Protein AF-A0A7X7C3F8-F1 (afdb_monomer_lite)

Structure (mmCIF, N/CA/C/O backbone):
data_AF-A0A7X7C3F8-F1
#
_entry.id   AF-A0A7X7C3F8-F1
#
loop_
_atom_site.group_PDB
_atom_site.id
_atom_site.type_symbol
_atom_site.label_atom_id
_atom_site.label_alt_id
_atom_site.label_comp_id
_atom_site.label_asym_id
_atom_site.label_entity_id
_atom_site.label_seq_id
_atom_site.pdbx_PDB_ins_code
_atom_site.Cartn_x
_atom_site.Cartn_y
_atom_site.Cartn_z
_atom_site.occupancy
_atom_site.B_iso_or_equiv
_atom_site.auth_seq_id
_atom_site.auth_comp_id
_atom_site.auth_asym_id
_atom_site.auth_atom_id
_atom_site.pdbx_PDB_model_num
ATOM 1 N N . MET A 1 1 ? -36.197 10.578 38.673 1.00 58.97 1 MET A N 1
ATOM 2 C CA . MET A 1 1 ? -36.398 11.107 37.305 1.00 58.97 1 MET A CA 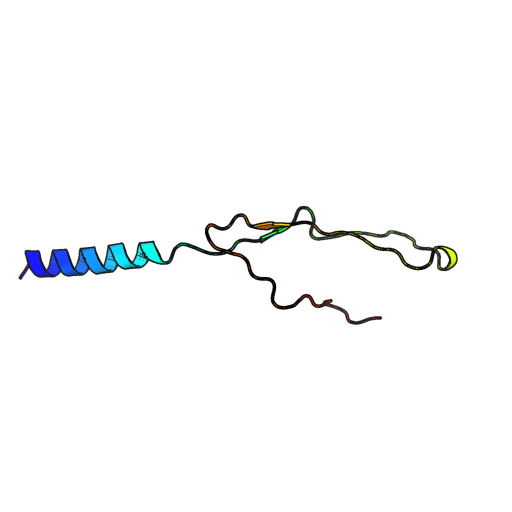1
ATOM 3 C C . MET A 1 1 ? -35.192 11.888 36.776 1.00 58.97 1 MET A C 1
ATOM 5 O O . MET A 1 1 ? -34.651 11.468 35.768 1.00 58.97 1 MET A O 1
ATOM 9 N N . LYS A 1 2 ? -34.689 12.948 37.440 1.00 59.97 2 LYS A N 1
ATOM 10 C CA . LYS A 1 2 ? -33.482 13.675 36.964 1.00 59.97 2 LYS A CA 1
ATOM 11 C C . LYS A 1 2 ? -32.201 12.821 36.957 1.00 59.97 2 LYS A C 1
ATOM 13 O O . LYS A 1 2 ? -31.483 12.811 35.970 1.00 59.97 2 LYS A O 1
ATOM 18 N N . LYS A 1 3 ? -31.952 12.048 38.025 1.00 66.69 3 LYS A N 1
ATOM 19 C CA . LYS A 1 3 ? -30.760 11.179 38.142 1.00 66.69 3 LYS A CA 1
ATOM 20 C C . LYS A 1 3 ? -30.780 10.005 37.154 1.00 66.69 3 LYS A C 1
ATOM 22 O O . LYS A 1 3 ? -29.770 9.713 36.537 1.00 66.69 3 LYS A O 1
ATOM 27 N N . THR A 1 4 ? -31.944 9.383 36.959 1.00 72.75 4 THR A N 1
ATOM 28 C CA . THR A 1 4 ? -32.132 8.284 35.997 1.00 72.75 4 THR A CA 1
ATOM 29 C C . THR A 1 4 ? -32.018 8.768 34.551 1.00 72.75 4 THR A C 1
ATOM 31 O O . THR A 1 4 ? -31.393 8.097 33.742 1.00 72.75 4 THR A O 1
ATOM 34 N N . SER A 1 5 ? -32.538 9.963 34.241 1.00 77.12 5 SER A N 1
ATOM 35 C CA . SER A 1 5 ? -32.357 10.601 32.930 1.00 77.12 5 SER A CA 1
ATOM 36 C C . SER A 1 5 ? -30.893 10.957 32.649 1.00 77.12 5 SER A C 1
ATOM 38 O O . SER A 1 5 ? -30.449 10.830 31.514 1.00 77.12 5 SER A O 1
ATOM 40 N N . LEU A 1 6 ? -30.140 11.383 33.669 1.00 80.56 6 LEU A N 1
ATOM 41 C CA . LEU A 1 6 ? -28.725 11.732 33.530 1.00 80.56 6 LEU A CA 1
ATOM 42 C C . LEU A 1 6 ? -27.847 10.491 33.316 1.00 80.56 6 LEU A C 1
ATOM 44 O O . LEU A 1 6 ? -26.953 10.518 32.479 1.00 80.56 6 LEU A O 1
ATOM 48 N N . ILE A 1 7 ? -28.144 9.390 34.015 1.00 84.00 7 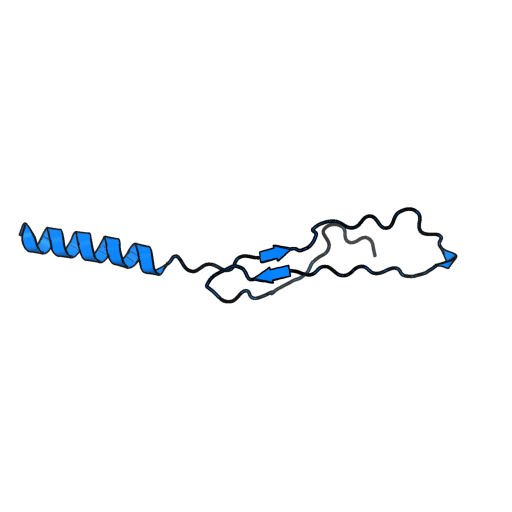ILE A N 1
ATOM 49 C CA . ILE A 1 7 ? -27.466 8.100 33.821 1.00 84.00 7 ILE A CA 1
ATOM 50 C C . ILE A 1 7 ? -27.722 7.568 32.406 1.00 84.00 7 ILE A C 1
ATOM 52 O O . ILE A 1 7 ? -26.774 7.164 31.744 1.00 84.00 7 ILE A O 1
ATOM 56 N N . LEU A 1 8 ? -28.967 7.643 31.917 1.00 84.25 8 LEU A N 1
ATOM 57 C CA . LEU A 1 8 ? -29.319 7.200 30.564 1.00 84.25 8 LEU A CA 1
ATOM 58 C C . LEU A 1 8 ? -28.555 7.993 29.486 1.00 84.25 8 LEU A C 1
ATOM 60 O O . LEU A 1 8 ? -28.010 7.414 28.548 1.00 84.25 8 LEU A O 1
ATOM 64 N N . LEU A 1 9 ? -28.459 9.317 29.651 1.00 81.75 9 LEU A N 1
ATOM 65 C CA . LEU A 1 9 ? -27.717 10.188 28.737 1.00 81.75 9 LEU A CA 1
ATOM 66 C C . LEU A 1 9 ? -26.210 9.876 28.752 1.00 81.75 9 LEU A C 1
ATOM 68 O O . LEU A 1 9 ? -25.573 9.824 27.701 1.00 81.75 9 LEU A O 1
ATOM 72 N N . PHE A 1 10 ? -25.651 9.609 29.934 1.00 81.25 10 PHE A N 1
ATOM 73 C CA . PHE A 1 10 ? -24.239 9.266 30.100 1.00 81.25 10 PHE A CA 1
ATOM 74 C C . PHE A 1 10 ? -23.902 7.895 29.490 1.00 81.25 10 PHE A C 1
ATOM 76 O O . PHE A 1 10 ? -22.867 7.745 28.844 1.00 81.25 10 PHE A O 1
ATOM 83 N N . THR A 1 11 ? -24.801 6.910 29.607 1.00 80.44 11 THR A N 1
ATOM 84 C CA . THR A 1 11 ? -24.628 5.592 28.973 1.00 80.44 11 THR A CA 1
ATOM 85 C C . THR A 1 11 ? -24.672 5.653 27.447 1.00 80.44 11 THR A C 1
ATOM 87 O O . THR A 1 11 ? -23.875 4.984 26.792 1.00 80.44 11 THR A O 1
ATOM 90 N N . VAL A 1 12 ? -25.536 6.496 26.868 1.00 80.31 12 VAL A N 1
ATOM 91 C CA . VAL A 1 12 ? -25.581 6.705 25.410 1.00 80.31 12 VAL A CA 1
ATOM 92 C C . VAL A 1 12 ? -24.285 7.363 24.923 1.00 80.31 12 VAL A C 1
ATOM 94 O O . VAL A 1 12 ? -23.717 6.937 23.920 1.00 80.31 12 VAL A O 1
ATOM 97 N N . PHE A 1 13 ? -23.754 8.334 25.669 1.00 76.31 13 PHE A N 1
ATOM 98 C CA . PHE A 1 13 ? -22.510 9.018 25.307 1.00 76.31 13 PHE A CA 1
ATOM 99 C C . PHE A 1 13 ? -21.276 8.098 25.360 1.00 76.31 13 PHE A C 1
ATOM 101 O O . PHE A 1 13 ? -20.446 8.131 24.457 1.00 76.31 13 PHE A O 1
ATOM 108 N N . ILE A 1 14 ? -21.181 7.217 26.364 1.00 76.00 14 ILE A N 1
ATOM 109 C CA . ILE A 1 14 ? -20.092 6.226 26.465 1.00 76.00 14 ILE A CA 1
ATOM 110 C C . ILE A 1 14 ? -20.149 5.215 25.313 1.00 76.00 14 ILE A C 1
ATOM 112 O O . ILE A 1 14 ? -19.110 4.859 24.759 1.00 76.00 14 ILE A O 1
ATOM 116 N N . SER A 1 15 ? -21.347 4.780 24.911 1.00 69.19 15 SER A N 1
ATOM 117 C CA . SER A 1 15 ? -21.496 3.825 23.805 1.00 69.19 15 SER A CA 1
ATOM 118 C C . SER A 1 15 ? -21.015 4.373 22.453 1.00 69.19 15 SER A C 1
ATOM 120 O O . SER A 1 15 ? -20.536 3.604 21.626 1.00 69.19 15 SER A O 1
ATOM 122 N N . ALA A 1 16 ? -21.056 5.695 22.249 1.00 66.88 16 ALA A N 1
ATOM 123 C CA . ALA A 1 16 ? -20.570 6.326 21.023 1.00 66.88 16 ALA A CA 1
ATOM 124 C C . ALA A 1 16 ? -19.035 6.275 20.881 1.00 66.88 16 ALA A C 1
ATOM 126 O O . ALA A 1 16 ? -18.527 6.249 19.764 1.00 66.88 16 ALA A O 1
ATOM 127 N N . LEU A 1 17 ? -18.291 6.215 21.993 1.00 65.81 17 LEU A N 1
ATOM 128 C CA . LEU A 1 17 ? -16.822 6.165 21.981 1.00 65.81 17 LEU A CA 1
ATOM 129 C C . LEU A 1 17 ? -16.270 4.768 21.650 1.00 65.81 17 LEU A C 1
ATOM 131 O O . LEU A 1 17 ? -15.134 4.651 21.202 1.00 65.81 17 LEU A O 1
ATOM 135 N N . ALA A 1 18 ? -17.065 3.710 21.837 1.00 64.12 18 ALA A N 1
ATOM 136 C CA . ALA A 1 18 ? -16.642 2.330 21.583 1.00 64.12 18 ALA A CA 1
ATOM 137 C C . ALA A 1 18 ? -16.521 1.982 20.083 1.00 64.12 18 ALA A C 1
ATOM 139 O O . ALA A 1 18 ? -15.904 0.977 19.742 1.00 64.12 18 ALA A O 1
ATOM 140 N N . PHE A 1 19 ? -17.072 2.809 19.188 1.00 64.06 19 PHE A N 1
ATOM 141 C CA . PHE A 1 19 ? -17.037 2.601 17.732 1.00 64.06 19 PHE A CA 1
ATOM 142 C C . PHE A 1 19 ? -15.924 3.381 17.016 1.00 64.06 19 PHE A C 1
ATOM 144 O O . PHE A 1 19 ? -15.952 3.501 15.795 1.00 64.06 19 PHE A O 1
ATOM 151 N N . ALA A 1 20 ? -14.953 3.933 17.747 1.00 70.62 20 ALA A N 1
ATOM 152 C CA . ALA A 1 20 ? -13.903 4.756 17.147 1.00 70.62 20 ALA A CA 1
ATOM 153 C C . ALA A 1 20 ? -12.818 3.952 16.403 1.00 70.62 20 ALA A C 1
ATOM 155 O O . ALA A 1 20 ? -12.059 4.554 15.647 1.00 70.62 20 ALA A O 1
ATOM 156 N N . ALA A 1 21 ? -12.754 2.627 16.594 1.00 78.81 21 ALA A N 1
ATOM 157 C CA . ALA A 1 21 ? -11.701 1.819 15.997 1.00 78.81 21 ALA A CA 1
ATOM 158 C C . ALA A 1 21 ? -11.935 1.572 14.498 1.00 78.81 21 ALA A C 1
ATOM 160 O O . ALA A 1 21 ? -12.950 0.988 14.117 1.00 78.81 21 ALA A O 1
ATOM 161 N N . GLN A 1 22 ? -10.989 1.983 13.651 1.00 88.56 22 GLN A N 1
ATOM 162 C CA . GLN A 1 22 ? -11.118 1.996 12.192 1.00 88.56 22 GLN A CA 1
ATOM 163 C C . GLN A 1 22 ? -9.776 1.662 11.513 1.00 88.56 22 GLN A C 1
ATOM 165 O O . GLN A 1 22 ? -8.732 2.176 11.924 1.00 88.56 22 GLN A O 1
ATOM 170 N N . PRO A 1 23 ? -9.750 0.807 10.470 1.00 94.56 23 PRO A N 1
ATOM 171 C CA . PRO A 1 23 ? -8.518 0.530 9.745 1.00 94.56 23 PRO A CA 1
ATOM 172 C C . PRO A 1 23 ? -8.089 1.773 8.962 1.00 94.56 23 PRO A C 1
ATOM 174 O O . PRO A 1 23 ? -8.924 2.504 8.426 1.00 94.56 23 PRO A O 1
ATOM 177 N N . SER A 1 24 ? -6.782 1.998 8.854 1.00 95.12 24 SER A N 1
ATOM 178 C CA . SER A 1 24 ? -6.233 3.142 8.120 1.00 95.12 24 SER A CA 1
ATOM 179 C C . SER A 1 24 ? -5.011 2.712 7.328 1.00 95.12 24 SER A C 1
ATOM 181 O O . SER A 1 24 ? -4.048 2.210 7.898 1.00 95.12 24 SER A O 1
ATOM 183 N N . MET A 1 25 ? -5.055 2.886 6.011 1.00 95.69 25 MET A N 1
ATOM 184 C CA . MET A 1 25 ? -3.965 2.524 5.109 1.00 95.69 25 MET A CA 1
ATOM 185 C C . MET A 1 25 ? -3.117 3.751 4.794 1.00 95.69 25 MET A C 1
ATOM 187 O O . MET A 1 25 ? -3.631 4.732 4.262 1.00 95.69 25 MET A O 1
ATOM 191 N N . GLU A 1 26 ? -1.816 3.669 5.047 1.00 97.06 26 GLU A N 1
ATOM 192 C CA . GLU A 1 26 ? -0.854 4.697 4.654 1.00 97.06 26 GLU A CA 1
ATOM 193 C C . GLU A 1 26 ? 0.185 4.095 3.707 1.00 97.06 26 GLU A C 1
ATOM 195 O O . GLU A 1 26 ? 0.938 3.203 4.098 1.00 97.06 26 GLU A O 1
ATOM 200 N N . PHE A 1 27 ? 0.214 4.560 2.457 1.00 96.56 27 PHE A N 1
ATOM 201 C CA . PHE A 1 27 ? 1.183 4.117 1.456 1.00 96.56 27 PHE A CA 1
ATOM 202 C C . PHE A 1 27 ? 2.501 4.883 1.570 1.00 96.56 27 PHE A C 1
ATOM 204 O O . PHE A 1 27 ? 2.502 6.105 1.688 1.00 96.56 27 PHE A O 1
ATOM 211 N N . THR A 1 28 ? 3.622 4.178 1.405 1.00 97.25 28 THR A N 1
ATOM 212 C CA . THR A 1 28 ? 4.953 4.799 1.294 1.00 97.25 28 THR A CA 1
ATOM 213 C C . THR A 1 28 ? 5.050 5.691 0.051 1.00 97.25 28 THR A C 1
ATOM 215 O O . THR A 1 28 ? 5.701 6.732 0.062 1.00 97.25 28 THR A O 1
ATOM 218 N N . LYS A 1 29 ? 4.390 5.282 -1.036 1.00 95.94 29 LYS A N 1
ATOM 219 C CA . LYS A 1 29 ? 4.207 6.058 -2.265 1.00 95.94 29 LYS A CA 1
ATOM 220 C C . LYS A 1 29 ? 2.901 5.631 -2.923 1.00 95.94 29 LYS A C 1
ATOM 222 O O . LYS A 1 29 ? 2.526 4.467 -2.827 1.00 95.94 29 LYS A O 1
ATOM 227 N N . THR A 1 30 ? 2.233 6.538 -3.615 1.00 93.75 30 THR A N 1
ATOM 228 C CA . THR A 1 30 ? 0.988 6.246 -4.351 1.00 93.75 30 THR A CA 1
ATOM 229 C C . THR A 1 30 ? 1.183 6.253 -5.862 1.00 93.75 30 THR A C 1
ATOM 231 O O . THR A 1 30 ? 0.289 5.859 -6.602 1.00 93.75 30 THR A O 1
ATOM 234 N N . GLU A 1 31 ? 2.363 6.664 -6.322 1.00 93.12 31 GLU A N 1
ATOM 235 C CA . GLU A 1 31 ? 2.692 6.798 -7.733 1.00 93.12 31 GLU A CA 1
ATOM 236 C C . GLU A 1 31 ? 4.081 6.227 -8.021 1.00 93.12 31 GLU A C 1
ATOM 238 O O . GLU A 1 31 ? 4.984 6.226 -7.176 1.00 93.12 31 GLU A O 1
ATOM 243 N N . HIS A 1 32 ? 4.251 5.726 -9.240 1.00 92.00 32 HIS A N 1
ATOM 244 C CA . HIS A 1 32 ? 5.548 5.376 -9.784 1.00 92.00 32 HIS A CA 1
ATOM 245 C C . HIS A 1 32 ? 5.588 5.736 -11.268 1.00 92.00 32 HIS A C 1
ATOM 247 O O . HIS A 1 32 ? 4.778 5.245 -12.049 1.00 92.00 32 HIS A O 1
ATOM 253 N N . ASN A 1 33 ? 6.551 6.572 -11.651 1.00 93.25 33 ASN A N 1
ATOM 254 C CA . ASN A 1 33 ? 6.828 6.883 -13.044 1.00 93.25 33 ASN A CA 1
ATOM 255 C C 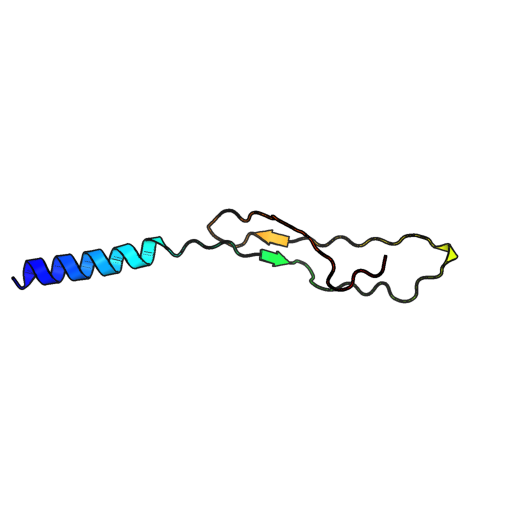. ASN A 1 33 ? 7.950 5.964 -13.537 1.00 93.25 33 ASN A C 1
ATOM 257 O O . ASN A 1 33 ? 9.084 6.072 -13.071 1.00 93.25 33 ASN A O 1
ATOM 261 N N . PHE A 1 34 ? 7.632 5.063 -14.466 1.00 91.06 34 PHE A N 1
ATOM 262 C CA . PHE A 1 34 ? 8.624 4.171 -15.067 1.00 91.06 34 PHE A CA 1
ATOM 263 C C . PHE A 1 34 ? 9.559 4.878 -16.066 1.00 91.06 34 PHE A C 1
ATOM 265 O O . PHE A 1 34 ? 10.583 4.319 -16.452 1.00 91.06 34 PHE A O 1
ATOM 272 N N . GLY A 1 35 ? 9.224 6.097 -16.491 1.00 92.19 35 GLY A N 1
ATOM 273 C CA . GLY A 1 35 ? 9.942 6.828 -17.526 1.00 92.19 35 GLY A CA 1
ATOM 274 C C . GLY A 1 35 ? 9.808 6.167 -18.898 1.00 92.19 35 GLY A C 1
ATOM 275 O O . GLY A 1 35 ? 8.774 5.595 -19.240 1.00 92.19 35 GLY A O 1
ATOM 276 N N . THR A 1 36 ? 10.868 6.260 -19.697 1.00 93.19 36 THR A N 1
ATOM 277 C CA . THR A 1 36 ? 10.931 5.626 -21.016 1.00 93.19 36 THR A CA 1
ATOM 278 C C . THR A 1 36 ? 11.345 4.168 -20.874 1.00 93.19 36 THR A C 1
ATOM 280 O O . THR A 1 36 ? 12.481 3.875 -20.500 1.00 93.19 36 THR A O 1
ATOM 283 N N . ILE A 1 37 ? 10.443 3.258 -21.233 1.00 90.38 37 ILE A N 1
ATOM 284 C CA . ILE A 1 37 ? 10.715 1.821 -21.286 1.00 90.38 37 ILE A CA 1
ATOM 285 C C . ILE A 1 37 ? 10.892 1.424 -22.745 1.00 90.38 37 ILE A C 1
ATOM 287 O O . ILE A 1 37 ? 10.001 1.664 -23.557 1.00 90.38 37 ILE A O 1
ATOM 291 N N . LYS A 1 38 ? 12.036 0.834 -23.090 1.00 92.62 38 LYS A N 1
ATOM 292 C CA . LYS A 1 38 ? 12.223 0.245 -24.416 1.00 92.62 38 LYS A CA 1
ATOM 293 C C . LYS A 1 38 ? 11.634 -1.162 -24.450 1.00 92.62 38 LYS A C 1
ATOM 295 O O . LYS A 1 38 ? 11.742 -1.886 -23.461 1.00 92.62 38 LYS A O 1
ATOM 300 N N . GLU A 1 39 ? 11.045 -1.551 -25.575 1.00 88.44 39 GLU A N 1
ATOM 301 C CA . GLU A 1 39 ? 10.361 -2.845 -25.722 1.00 88.44 39 GLU A CA 1
ATOM 302 C C . GLU A 1 39 ? 11.286 -4.033 -25.427 1.00 88.44 39 GLU A C 1
ATOM 304 O O . GLU A 1 39 ? 10.865 -5.003 -24.795 1.00 88.44 39 GLU A O 1
ATOM 309 N N . GLU A 1 40 ? 12.569 -3.938 -25.786 1.00 93.69 40 GLU A N 1
ATOM 310 C CA . GLU A 1 40 ? 13.560 -4.985 -25.523 1.00 93.69 40 GLU A CA 1
ATOM 311 C C . GLU A 1 40 ? 13.844 -5.219 -24.030 1.00 93.69 40 GLU A C 1
ATOM 313 O O . GLU A 1 40 ? 14.417 -6.249 -23.676 1.00 93.69 40 GLU A O 1
ATOM 318 N N . MET A 1 41 ? 13.453 -4.291 -23.147 1.00 87.62 41 MET A N 1
ATOM 319 C CA . MET A 1 41 ? 13.615 -4.455 -21.696 1.00 87.62 41 MET A CA 1
ATOM 320 C C . MET A 1 41 ? 12.575 -5.410 -21.100 1.00 87.62 41 MET A C 1
ATOM 322 O O . MET A 1 41 ? 12.747 -5.869 -19.971 1.00 87.62 41 MET A O 1
ATOM 326 N N . GLY A 1 42 ? 11.521 -5.732 -21.856 1.00 89.75 42 GLY A N 1
ATOM 327 C CA . GLY A 1 42 ? 10.477 -6.656 -21.436 1.00 89.75 42 GLY A CA 1
ATOM 328 C C . GLY A 1 42 ? 9.635 -6.127 -20.274 1.00 89.75 42 GLY A C 1
ATOM 329 O O . GLY A 1 42 ? 9.363 -4.931 -20.158 1.00 89.75 42 GLY A O 1
ATOM 330 N N . ALA A 1 43 ? 9.170 -7.046 -19.426 1.00 90.56 43 ALA A N 1
ATOM 331 C CA . ALA A 1 43 ? 8.290 -6.720 -18.312 1.00 90.56 43 ALA A CA 1
ATOM 332 C C . ALA A 1 43 ? 9.023 -5.917 -17.228 1.00 90.56 43 ALA A C 1
ATOM 334 O O . ALA A 1 43 ? 10.063 -6.331 -16.717 1.00 90.56 43 ALA A O 1
ATOM 335 N N . VAL A 1 44 ? 8.422 -4.802 -16.820 1.00 90.50 44 VAL A N 1
ATOM 336 C CA . VAL A 1 44 ? 8.858 -4.007 -15.669 1.00 90.50 44 VAL A CA 1
ATOM 337 C C . VAL A 1 44 ? 7.885 -4.172 -14.510 1.00 90.50 44 VAL A C 1
ATOM 339 O O . VAL A 1 44 ? 6.706 -4.467 -14.692 1.00 90.50 44 VAL A O 1
ATOM 342 N N . THR A 1 45 ? 8.366 -3.998 -13.287 1.00 92.44 45 THR A N 1
ATOM 343 C CA . THR A 1 45 ? 7.544 -4.148 -12.083 1.00 92.44 45 THR A CA 1
ATOM 344 C C . THR A 1 45 ? 7.911 -3.068 -11.081 1.00 92.44 45 THR A C 1
ATOM 346 O O . THR A 1 45 ? 9.052 -2.616 -11.022 1.00 92.44 45 THR A O 1
ATOM 349 N N . THR A 1 46 ? 6.937 -2.651 -10.281 1.00 93.19 46 THR A N 1
ATOM 350 C CA . THR A 1 46 ? 7.155 -1.761 -9.144 1.00 93.19 46 THR A CA 1
ATOM 351 C C . THR A 1 46 ? 6.418 -2.313 -7.935 1.00 93.19 46 THR A C 1
ATOM 353 O O . THR A 1 46 ? 5.366 -2.938 -8.072 1.00 93.19 46 THR A O 1
ATOM 356 N N . GLN A 1 47 ? 6.980 -2.093 -6.751 1.00 94.06 47 GLN A N 1
ATOM 357 C CA . GLN A 1 47 ? 6.373 -2.487 -5.488 1.00 94.06 47 GLN A CA 1
ATOM 358 C C . GLN A 1 47 ? 5.797 -1.259 -4.786 1.00 94.06 47 GLN A C 1
ATOM 360 O O . GLN A 1 47 ? 6.428 -0.197 -4.743 1.00 94.06 47 GLN A O 1
ATOM 365 N N . PHE A 1 48 ? 4.597 -1.425 -4.240 1.00 93.31 48 PHE A N 1
ATOM 366 C CA . PHE A 1 48 ? 3.949 -0.464 -3.362 1.00 93.31 48 PHE A CA 1
ATOM 367 C C . PHE A 1 48 ? 3.831 -1.086 -1.980 1.00 93.31 48 PHE A C 1
ATOM 369 O O . PHE A 1 48 ? 3.312 -2.190 -1.826 1.00 93.31 48 PHE A O 1
ATOM 376 N N . GLU A 1 49 ? 4.326 -0.364 -0.987 1.00 96.00 49 GLU A N 1
ATOM 377 C CA . GLU A 1 49 ? 4.249 -0.749 0.414 1.00 96.00 49 GLU A CA 1
ATOM 378 C C . GLU A 1 49 ? 3.276 0.180 1.127 1.00 96.00 49 GLU A C 1
ATOM 380 O O . GLU A 1 49 ? 3.175 1.368 0.803 1.00 96.00 49 GLU A O 1
ATOM 385 N N . PHE A 1 50 ? 2.563 -0.367 2.104 1.00 96.44 50 PHE A N 1
ATOM 386 C CA . PHE A 1 50 ? 1.712 0.406 2.989 1.00 96.44 50 PHE A CA 1
ATOM 387 C C . PHE A 1 50 ? 1.781 -0.146 4.407 1.00 96.44 50 PHE A C 1
ATOM 389 O O . PHE A 1 50 ? 2.102 -1.314 4.632 1.00 96.44 50 PHE A O 1
ATOM 396 N N . THR A 1 51 ? 1.438 0.703 5.367 1.00 97.19 51 THR A N 1
ATOM 397 C CA . THR A 1 51 ? 1.304 0.344 6.778 1.00 97.19 51 THR A CA 1
ATOM 398 C C . THR A 1 51 ? -0.139 0.562 7.221 1.00 97.19 51 THR A C 1
ATOM 400 O O . THR A 1 51 ? -0.746 1.575 6.878 1.00 97.19 51 THR A O 1
ATOM 403 N N . ASN A 1 52 ? -0.695 -0.372 8.001 1.00 96.81 52 ASN A N 1
ATOM 404 C CA . ASN A 1 52 ? -1.945 -0.118 8.716 1.00 96.81 52 ASN A CA 1
ATOM 405 C C . ASN A 1 52 ? -1.652 0.786 9.925 1.00 96.81 52 ASN A C 1
ATOM 407 O O . ASN A 1 52 ? -1.049 0.333 10.897 1.00 96.81 52 ASN A O 1
ATOM 411 N N . LYS A 1 53 ? -2.049 2.057 9.851 1.00 96.44 53 LYS A N 1
ATOM 412 C CA . LYS A 1 53 ? -1.969 3.036 10.950 1.00 96.44 53 LYS A CA 1
ATOM 413 C C . LYS A 1 53 ? -3.245 3.097 11.791 1.00 96.44 53 LYS A C 1
ATOM 415 O O . LYS A 1 53 ? -3.325 3.911 12.707 1.00 96.44 53 LYS A O 1
ATOM 420 N N . GLY A 1 54 ? -4.242 2.284 11.451 1.00 93.12 54 GLY A N 1
ATOM 421 C CA . GLY A 1 54 ? -5.479 2.170 12.207 1.00 93.12 54 GLY A CA 1
ATOM 422 C C . GLY A 1 54 ? -5.301 1.364 13.487 1.00 93.12 54 GLY A C 1
ATOM 423 O O . GLY A 1 54 ? -4.304 0.674 13.697 1.00 93.12 54 GLY A O 1
ATOM 424 N N . ASP A 1 55 ? -6.319 1.426 14.326 1.00 92.06 55 ASP A N 1
ATOM 425 C CA . ASP A 1 55 ? -6.446 0.707 15.595 1.00 92.06 55 ASP A CA 1
ATOM 426 C C . ASP A 1 55 ? -7.347 -0.538 15.478 1.00 92.06 55 ASP A C 1
ATOM 428 O O . ASP A 1 55 ? -7.710 -1.161 16.476 1.00 92.06 55 ASP A O 1
ATOM 432 N N . SER A 1 56 ? -7.666 -0.950 14.247 1.00 92.69 56 SER A N 1
ATOM 433 C CA . SER A 1 56 ? -8.333 -2.216 13.944 1.00 92.69 56 SER A CA 1
ATOM 434 C C . SER A 1 56 ? -7.712 -2.925 12.726 1.00 92.69 56 SER A C 1
ATOM 436 O O . SER A 1 56 ? -6.972 -2.308 11.948 1.00 92.69 56 SER A O 1
ATOM 438 N N . PRO A 1 57 ? -7.951 -4.244 12.558 1.00 93.88 57 PRO A N 1
ATOM 439 C CA . PRO A 1 57 ? -7.390 -5.016 11.452 1.00 93.88 57 PRO A CA 1
ATOM 440 C C . PRO A 1 57 ? -7.814 -4.492 10.078 1.00 93.88 57 PRO A C 1
ATOM 442 O O . PRO A 1 57 ? -8.992 -4.261 9.816 1.00 93.88 57 PRO A O 1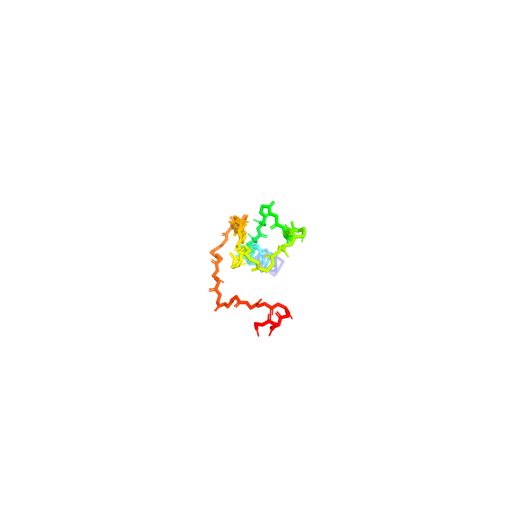
ATOM 445 N N . LEU A 1 58 ? -6.846 -4.390 9.167 1.00 94.31 58 LEU A N 1
ATOM 446 C CA . LEU A 1 58 ? -7.083 -4.053 7.769 1.00 94.31 58 LEU A CA 1
ATOM 447 C C . LEU A 1 58 ? -7.102 -5.334 6.927 1.00 94.31 58 LEU A C 1
ATOM 449 O O . LEU A 1 58 ? -6.100 -6.043 6.852 1.00 94.31 58 LEU A O 1
ATOM 453 N N . 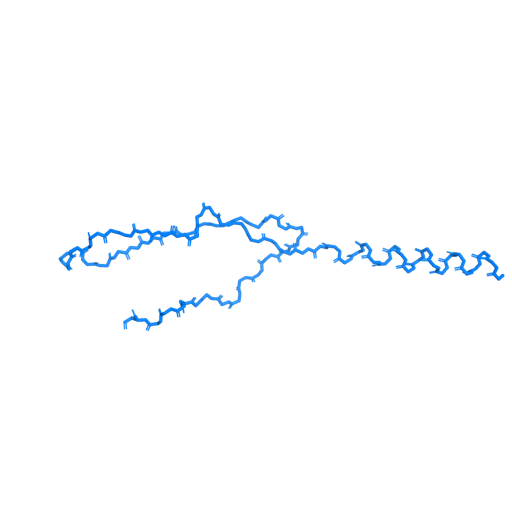ILE A 1 59 ? -8.233 -5.621 6.275 1.00 94.12 59 ILE A N 1
ATOM 454 C CA . ILE A 1 59 ? -8.412 -6.798 5.411 1.00 94.12 59 ILE A 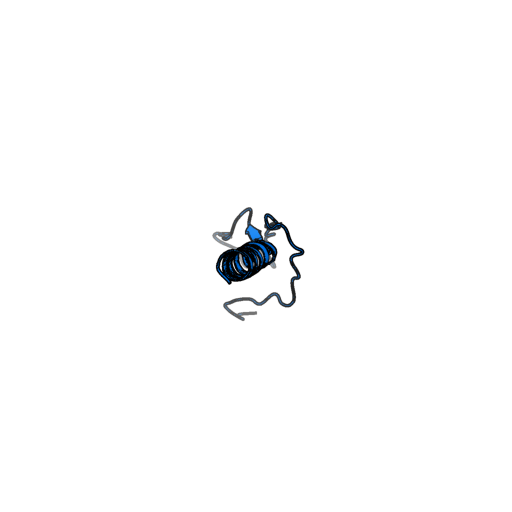CA 1
ATOM 455 C C . ILE A 1 59 ? -8.447 -6.358 3.946 1.00 94.12 59 ILE A C 1
ATOM 457 O O . ILE A 1 59 ? -9.320 -5.591 3.541 1.00 94.12 59 ILE A O 1
ATOM 461 N N . ILE A 1 60 ? -7.536 -6.892 3.132 1.00 93.31 60 ILE A N 1
ATOM 462 C CA . ILE A 1 60 ? -7.525 -6.671 1.681 1.00 93.31 60 ILE A CA 1
ATOM 463 C C . ILE A 1 60 ? -8.408 -7.731 1.017 1.00 93.31 60 ILE A C 1
ATOM 465 O O . ILE A 1 60 ? -8.059 -8.907 1.005 1.00 93.31 60 ILE A O 1
ATOM 469 N N . GLN A 1 61 ? -9.549 -7.329 0.453 1.00 93.50 61 GLN A N 1
ATOM 470 C CA . GLN A 1 61 ? -10.479 -8.264 -0.205 1.00 93.50 61 GLN A CA 1
ATOM 471 C C . GLN A 1 61 ? -10.259 -8.381 -1.718 1.00 93.50 61 GLN A C 1
ATOM 473 O O . GLN A 1 61 ? -10.517 -9.425 -2.312 1.00 93.50 61 GLN A O 1
ATOM 478 N N . ARG A 1 62 ? -9.817 -7.298 -2.363 1.00 88.94 62 ARG A N 1
ATOM 479 C CA . ARG A 1 62 ? -9.588 -7.228 -3.809 1.00 88.94 62 ARG A CA 1
ATOM 480 C C . ARG A 1 62 ? -8.529 -6.175 -4.102 1.00 88.94 62 ARG A C 1
ATOM 482 O O . ARG A 1 62 ? -8.552 -5.101 -3.510 1.00 88.94 62 ARG A O 1
ATOM 489 N N . VAL A 1 63 ? -7.669 -6.469 -5.069 1.00 87.38 63 VAL A N 1
ATOM 490 C CA . VAL A 1 63 ? -6.785 -5.494 -5.710 1.00 87.38 63 VAL A CA 1
ATOM 491 C C . VAL A 1 63 ? -7.164 -5.459 -7.186 1.00 87.38 63 VAL A C 1
ATOM 493 O O . VAL A 1 63 ? -7.273 -6.510 -7.814 1.00 87.38 63 VAL A O 1
ATOM 496 N N . ALA A 1 64 ? -7.439 -4.273 -7.723 1.00 84.31 64 ALA A N 1
ATOM 497 C CA . ALA A 1 64 ? -7.835 -4.089 -9.115 1.00 84.31 64 ALA A CA 1
ATOM 498 C C . ALA A 1 64 ? -7.084 -2.899 -9.715 1.00 84.31 64 ALA A C 1
ATOM 500 O O . ALA A 1 64 ? -6.914 -1.876 -9.052 1.00 84.31 64 ALA A O 1
ATOM 501 N N . ALA A 1 65 ? -6.652 -3.036 -10.967 1.00 80.75 65 ALA A N 1
ATOM 502 C CA . ALA A 1 65 ? -6.109 -1.923 -11.731 1.00 80.75 65 ALA A CA 1
ATOM 503 C C . ALA A 1 65 ? -7.247 -0.989 -12.174 1.00 80.75 65 ALA A C 1
ATOM 505 O O . ALA A 1 65 ? -8.325 -1.453 -12.549 1.00 80.75 65 ALA A O 1
ATOM 506 N N . SER A 1 66 ? -7.009 0.324 -12.135 1.00 73.06 66 SER A N 1
ATOM 507 C CA . SER A 1 66 ? -7.966 1.336 -12.606 1.00 73.06 66 SER A CA 1
ATOM 508 C C . SER A 1 66 ? -8.119 1.331 -14.131 1.00 73.06 66 SER A C 1
ATOM 510 O O . SER A 1 66 ? -9.202 1.616 -14.637 1.00 73.06 66 SER A O 1
ATOM 512 N N . CYS A 1 67 ? -7.064 0.963 -14.861 1.00 69.88 67 CYS A N 1
ATOM 513 C CA . CYS A 1 67 ? -7.087 0.704 -16.294 1.00 69.88 67 CYS A CA 1
ATOM 514 C C . CYS A 1 67 ? -6.622 -0.735 -16.559 1.00 69.88 67 CYS A C 1
ATOM 516 O O . CYS A 1 67 ? -5.518 -1.140 -16.206 1.00 69.88 67 CYS A O 1
ATOM 518 N N . GLY A 1 68 ? -7.508 -1.535 -17.147 1.00 55.84 68 GLY A N 1
ATOM 519 C CA . GLY A 1 68 ? -7.278 -2.949 -17.451 1.00 55.84 68 GLY A CA 1
ATOM 520 C C . GLY A 1 68 ? -6.601 -3.170 -18.799 1.00 55.84 68 GLY A C 1
ATOM 521 O O . GLY A 1 68 ? -7.047 -4.026 -19.553 1.00 55.84 68 GLY A O 1
ATOM 522 N N . CYS A 1 69 ? -5.581 -2.385 -19.135 1.00 60.06 69 CYS A N 1
ATOM 523 C CA . CYS A 1 69 ? -4.837 -2.583 -20.377 1.00 60.06 69 CYS A CA 1
ATOM 524 C C . CYS A 1 69 ? -3.689 -3.564 -20.117 1.00 60.06 69 CYS A C 1
ATOM 526 O O . CYS A 1 69 ? -2.541 -3.149 -19.965 1.00 60.06 69 CYS A O 1
ATOM 528 N N . THR A 1 70 ? -4.034 -4.847 -19.984 1.00 57.34 70 THR A N 1
ATOM 529 C CA . THR A 1 70 ? -3.096 -5.958 -20.209 1.00 57.34 70 THR A CA 1
ATOM 530 C C . THR A 1 70 ? -3.042 -6.285 -21.687 1.00 57.34 70 THR A C 1
ATOM 532 O O . THR A 1 70 ? -4.148 -6.402 -22.265 1.00 57.34 70 THR A O 1
#

Radius of gyration: 23.72 Å; chains: 1; bounding box: 50×22×64 Å

pLDDT: mean 84.76, std 11.87, range [55.84, 97.25]

Secondary structure (DSSP, 8-state):
-HHHHHHHHHHHHHHHHTT-----EEES-S--------GGG--------EEE-SSS---------SS---

Sequence (70 aa):
MKKTSLILLFTVFISALAFAAQPSMEFTKTEHNFGTIKEEMGAVTTQFEFTNKGDSPLIIQRVAASCGCT

Foldseek 3Di:
DVVVVVVVVVVVVVVVVVPPFDWDKDKPDDDDDPDDDDVVVPDDDDDIDIDTPTPDDDDDPDDDDPDPPD